Protein AF-A0A852TGK9-F1 (afdb_monomer_lite)

InterPro domains:
  IPR003352 Phosphotransferase system, EIIC [PF02378] (2-129)
  IPR013013 Phosphotransferase system, EIIC component, type 1 [PS51103] (1-144)
  IPR050558 Phosphotransferase System Sugar-Specific Components [PTHR30175] (1-132)

Foldseek 3Di:
DVVLQADPVLLVVLLCLLQPVVLVVLVVDQAPDWDPPPDLLTFGFSDADPNATFGSPPSNPDPQLSVVLVNVLSVQLVVCVVVDDPVCNVPVSSVVSNVPSNVCSRRPSVSVSVSVVSVVVVVVVVVVVVVVVVVVVVVVVVVD

Secondary structure (DSSP, 8-state):
-GGGTS-HHHHHHHHHHHT-HHHHHHTTS--SEEESTTSTT-EEEEEEETTEEEE--SGGG-HHHHHHHHHHHHHHHHHHHHHS-HHHHHHHHHHHHHHHHHHHIIIIIHHHHHHHHHHHHHHHHHHHHHHHHHHHHHHHHT--

Structure (mmCIF, N/CA/C/O backbone):
data_AF-A0A852TGK9-F1
#
_entry.id   AF-A0A852TGK9-F1
#
loop_
_atom_site.group_PDB
_atom_site.id
_atom_site.type_symbol
_atom_site.label_atom_id
_atom_site.label_alt_id
_atom_site.label_comp_id
_atom_site.label_asym_id
_atom_site.label_entity_id
_atom_site.label_seq_id
_atom_site.pdbx_PDB_ins_code
_atom_site.Cartn_x
_atom_site.Cartn_y
_atom_site.Cartn_z
_atom_site.occupancy
_atom_site.B_iso_or_equiv
_atom_site.auth_seq_id
_atom_site.auth_comp_id
_atom_site.auth_asym_id
_atom_site.auth_atom_id
_atom_site.pdbx_PDB_model_num
ATOM 1 N N . MET A 1 1 ? -0.469 8.416 9.114 1.00 89.44 1 MET A N 1
ATOM 2 C CA . MET A 1 1 ? -1.646 8.210 9.992 1.00 89.44 1 MET A CA 1
ATOM 3 C C . MET A 1 1 ? -2.046 9.440 10.787 1.00 89.44 1 MET A C 1
ATOM 5 O O . MET A 1 1 ? -3.046 10.029 10.409 1.00 89.44 1 MET A O 1
ATOM 9 N N . LYS A 1 2 ? -1.284 9.894 11.802 1.00 86.75 2 LYS A N 1
ATOM 10 C CA . LYS A 1 2 ? -1.687 11.062 12.625 1.00 86.75 2 LYS A CA 1
ATOM 11 C C . LYS A 1 2 ? -2.017 12.307 11.789 1.00 86.75 2 LYS A C 1
ATOM 13 O O . LYS A 1 2 ? -3.073 12.894 11.969 1.00 86.75 2 LYS A O 1
ATOM 18 N N . LYS A 1 3 ? -1.177 12.631 10.796 1.00 89.69 3 LYS A N 1
ATOM 19 C CA . LYS A 1 3 ? -1.416 13.737 9.845 1.00 89.69 3 LYS A CA 1
ATOM 20 C C . LYS A 1 3 ? -2.673 13.573 8.974 1.00 89.69 3 LYS A C 1
ATOM 22 O O . LYS A 1 3 ? -3.207 14.564 8.503 1.00 89.69 3 LYS A O 1
ATOM 27 N N . PHE A 1 4 ? -3.149 12.347 8.767 1.00 91.62 4 PHE A N 1
ATOM 28 C CA . PHE A 1 4 ? -4.363 12.049 7.993 1.00 91.62 4 PHE A CA 1
ATOM 29 C C . PHE A 1 4 ? -5.607 11.878 8.890 1.00 91.62 4 PHE A C 1
ATOM 31 O O . PHE A 1 4 ? -6.730 11.737 8.404 1.00 91.62 4 PHE A O 1
ATOM 38 N N . GLY A 1 5 ? -5.428 11.918 10.215 1.00 89.75 5 GLY A N 1
ATOM 39 C CA . GLY A 1 5 ? -6.489 11.713 11.200 1.00 89.75 5 GLY A CA 1
ATOM 40 C C . GLY A 1 5 ? -6.941 10.257 11.344 1.00 89.75 5 GLY A C 1
ATOM 41 O O . GLY A 1 5 ? -8.094 10.038 11.692 1.00 89.75 5 GLY A O 1
ATOM 42 N N . GLY A 1 6 ? -6.068 9.293 11.037 1.00 91.50 6 GLY A N 1
ATOM 43 C CA . GLY A 1 6 ? -6.288 7.869 11.315 1.00 91.50 6 GLY A CA 1
ATOM 44 C C . GLY A 1 6 ? -5.380 7.354 12.436 1.00 91.50 6 GLY A C 1
ATOM 45 O O . GLY A 1 6 ? -4.395 8.014 12.804 1.00 91.50 6 GLY A O 1
ATOM 46 N N . THR A 1 7 ? -5.672 6.170 12.969 1.00 93.50 7 THR A N 1
ATOM 47 C CA . THR A 1 7 ? -4.912 5.588 14.080 1.00 93.50 7 THR A CA 1
ATOM 48 C C . THR A 1 7 ? -3.512 5.138 13.642 1.00 93.50 7 THR A C 1
ATOM 50 O O . THR A 1 7 ? -3.330 4.571 12.561 1.00 93.50 7 THR A O 1
ATOM 53 N N . PRO A 1 8 ? -2.467 5.375 14.464 1.00 93.19 8 PRO A N 1
ATOM 54 C CA . PRO A 1 8 ? -1.111 4.916 14.156 1.00 93.19 8 PRO A CA 1
ATOM 55 C C . PRO A 1 8 ? -1.013 3.403 13.959 1.00 93.19 8 PRO A C 1
ATOM 57 O O . PRO A 1 8 ? -0.264 2.965 13.092 1.00 93.19 8 PRO A O 1
ATOM 60 N N . PHE A 1 9 ? -1.792 2.634 14.726 1.00 93.25 9 PHE A N 1
ATOM 61 C CA . PHE A 1 9 ? -1.825 1.175 14.664 1.00 93.25 9 PH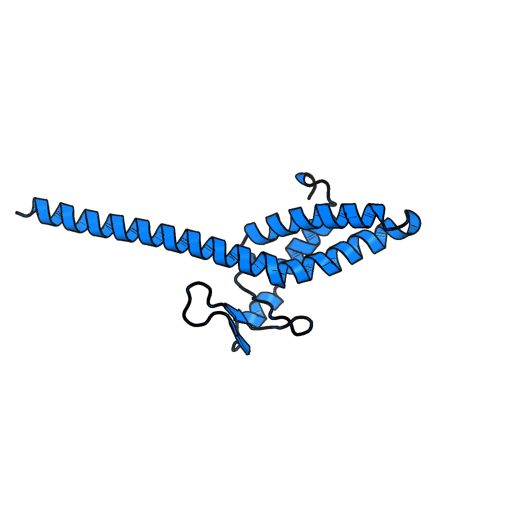E A CA 1
ATOM 62 C C . PHE A 1 9 ? -2.108 0.666 13.248 1.00 93.25 9 PHE A C 1
ATOM 64 O O . PHE A 1 9 ? -1.288 -0.062 12.701 1.00 93.25 9 PHE A O 1
ATOM 71 N N . ILE A 1 10 ? -3.181 1.144 12.609 1.00 95.31 10 ILE A N 1
ATOM 72 C CA . ILE A 1 10 ? -3.551 0.727 11.249 1.00 95.31 10 ILE A CA 1
ATOM 73 C C . ILE A 1 10 ? -2.422 1.011 10.252 1.00 95.31 10 ILE A C 1
ATOM 75 O O . ILE A 1 10 ? -2.100 0.166 9.424 1.00 95.31 10 ILE A O 1
ATOM 79 N N . GLY A 1 11 ? -1.765 2.170 10.353 1.00 94.06 11 GLY A N 1
ATOM 80 C CA . GLY A 1 11 ? -0.636 2.489 9.474 1.00 94.06 11 GLY A CA 1
ATOM 81 C C . GLY A 1 11 ? 0.578 1.591 9.680 1.00 94.06 11 GLY A C 1
ATOM 82 O O . GLY A 1 11 ? 1.218 1.218 8.702 1.00 94.06 11 GLY A O 1
ATOM 83 N N . MET A 1 12 ? 0.887 1.230 10.929 1.00 94.06 12 MET A N 1
ATOM 84 C CA . MET A 1 12 ? 1.963 0.280 11.223 1.00 94.06 12 MET A CA 1
ATOM 85 C C . MET A 1 12 ? 1.635 -1.104 10.668 1.00 94.06 12 MET A C 1
ATOM 87 O O . MET A 1 12 ? 2.502 -1.734 10.072 1.00 94.06 12 MET A O 1
ATOM 91 N N . THR A 1 13 ? 0.387 -1.556 10.796 1.00 94.94 13 THR A N 1
ATOM 92 C CA . THR A 1 13 ? -0.041 -2.849 10.252 1.00 94.94 13 THR A CA 1
ATOM 93 C C . THR A 1 13 ? 0.001 -2.873 8.726 1.00 94.94 13 THR A C 1
ATOM 95 O O . THR A 1 13 ? 0.468 -3.852 8.155 1.00 94.94 13 THR A O 1
ATOM 98 N N . ILE A 1 14 ? -0.411 -1.793 8.051 1.00 93.81 14 ILE A N 1
ATOM 99 C CA . ILE A 1 14 ? -0.286 -1.670 6.588 1.00 93.81 14 ILE A CA 1
ATOM 100 C C . ILE A 1 14 ? 1.184 -1.727 6.166 1.00 93.81 14 ILE A C 1
ATOM 102 O O . ILE A 1 14 ? 1.526 -2.457 5.240 1.00 93.81 14 ILE A O 1
ATOM 106 N N . ALA A 1 15 ? 2.060 -0.987 6.853 1.00 91.44 15 ALA A N 1
ATOM 107 C CA . ALA A 1 15 ? 3.491 -1.022 6.571 1.00 91.44 15 ALA A CA 1
ATOM 108 C C . ALA A 1 15 ? 4.059 -2.436 6.767 1.00 91.44 15 ALA A C 1
ATOM 110 O O . ALA A 1 15 ? 4.728 -2.943 5.875 1.00 91.44 15 ALA A O 1
ATOM 111 N N . ALA A 1 16 ? 3.729 -3.099 7.880 1.00 92.25 16 ALA A N 1
ATOM 112 C CA . ALA A 1 16 ? 4.149 -4.469 8.162 1.00 92.25 16 ALA A CA 1
ATOM 113 C C . ALA A 1 16 ? 3.665 -5.462 7.095 1.00 92.25 16 ALA A C 1
ATOM 115 O O . ALA A 1 16 ? 4.430 -6.330 6.685 1.00 92.25 16 ALA A O 1
ATOM 116 N N . ALA A 1 17 ? 2.427 -5.312 6.616 1.00 91.81 17 ALA A N 1
ATOM 117 C CA . ALA A 1 17 ? 1.886 -6.141 5.546 1.00 91.81 17 ALA A CA 1
ATOM 118 C C . ALA A 1 17 ? 2.673 -5.959 4.240 1.00 91.81 17 ALA A C 1
ATOM 120 O O . ALA A 1 17 ? 3.040 -6.945 3.614 1.00 91.81 17 ALA A O 1
ATOM 121 N N . LEU A 1 18 ? 2.978 -4.715 3.856 1.00 89.06 18 LEU A N 1
ATOM 122 C CA . LEU A 1 18 ? 3.703 -4.398 2.619 1.00 89.06 18 LEU A CA 1
ATOM 123 C C . LEU A 1 18 ? 5.165 -4.861 2.618 1.00 89.06 18 LEU A C 1
ATOM 125 O O . LEU A 1 18 ? 5.704 -5.143 1.552 1.00 89.06 18 LEU A O 1
ATOM 129 N N . VAL A 1 19 ? 5.801 -4.934 3.789 1.00 88.31 19 VAL A N 1
ATOM 130 C CA . VAL A 1 19 ? 7.204 -5.366 3.934 1.00 88.31 19 VAL A CA 1
ATOM 131 C C . VAL A 1 19 ? 7.335 -6.815 4.408 1.00 88.31 19 VAL A C 1
ATOM 133 O O . VAL A 1 19 ? 8.423 -7.242 4.800 1.00 88.31 19 VAL A O 1
ATOM 136 N N . TYR A 1 20 ? 6.237 -7.575 4.416 1.00 89.12 20 TYR A N 1
ATOM 137 C CA . TYR A 1 20 ? 6.235 -8.921 4.968 1.00 89.12 20 TYR A CA 1
ATOM 138 C C . TYR A 1 20 ? 7.172 -9.841 4.154 1.00 89.12 20 TYR A C 1
ATOM 140 O O . TYR A 1 20 ? 7.016 -9.926 2.934 1.00 89.12 20 TYR A O 1
ATOM 148 N N . PRO A 1 21 ? 8.135 -10.550 4.783 1.00 85.50 21 PRO A N 1
ATOM 149 C CA . PRO A 1 21 ? 9.213 -11.238 4.060 1.00 85.50 21 PRO A CA 1
ATOM 150 C C . PRO A 1 21 ? 8.750 -12.252 3.010 1.00 85.50 21 PRO A C 1
ATOM 152 O O . PRO A 1 21 ? 9.395 -12.406 1.975 1.00 85.50 21 PRO A O 1
ATOM 155 N N . THR A 1 22 ? 7.616 -12.917 3.242 1.00 86.12 22 THR A N 1
ATOM 156 C CA . THR A 1 22 ? 7.076 -13.920 2.308 1.00 86.12 22 THR A CA 1
ATOM 157 C C . THR A 1 22 ? 6.630 -13.317 0.974 1.00 86.12 22 THR A C 1
ATOM 159 O O . THR A 1 22 ? 6.609 -14.012 -0.037 1.00 86.12 22 THR A O 1
ATOM 162 N N . LEU A 1 23 ? 6.351 -12.010 0.914 1.00 83.81 23 LEU A N 1
ATOM 163 C CA . LEU A 1 23 ? 6.083 -11.339 -0.359 1.00 83.81 23 LEU A CA 1
ATOM 164 C C . LEU A 1 23 ? 7.293 -11.413 -1.293 1.00 83.81 23 LEU A C 1
ATOM 166 O O . LEU A 1 23 ? 7.132 -11.656 -2.485 1.00 83.81 23 LEU A O 1
ATOM 170 N N . GLY A 1 24 ? 8.502 -11.282 -0.738 1.00 80.25 24 GLY A N 1
ATOM 171 C CA . GLY A 1 24 ? 9.745 -11.399 -1.497 1.00 80.25 24 GLY A CA 1
ATOM 172 C C . GLY A 1 24 ? 10.060 -12.827 -1.943 1.00 80.25 24 GLY A C 1
ATOM 173 O O . GLY A 1 24 ? 10.782 -13.006 -2.917 1.00 80.25 24 GLY A O 1
ATOM 174 N N . THR A 1 25 ? 9.517 -13.850 -1.272 1.00 84.00 25 THR A N 1
ATOM 175 C CA . THR A 1 25 ? 9.707 -15.247 -1.694 1.00 84.00 25 THR A CA 1
ATOM 176 C C . THR A 1 25 ? 8.815 -15.611 -2.877 1.00 84.00 25 THR A C 1
ATOM 178 O O . THR A 1 25 ? 9.235 -16.380 -3.734 1.00 84.00 25 THR A O 1
ATOM 181 N N . PHE A 1 26 ? 7.611 -15.033 -2.979 1.00 82.88 26 PHE A N 1
ATOM 182 C CA . PHE A 1 26 ? 6.717 -15.295 -4.115 1.00 82.88 26 PHE A CA 1
ATOM 183 C C . PHE A 1 26 ? 7.296 -14.811 -5.445 1.00 82.88 26 PHE A C 1
ATOM 185 O O . PHE A 1 26 ? 7.087 -15.453 -6.466 1.00 82.88 26 PHE A O 1
ATOM 192 N N . THR A 1 27 ? 8.066 -13.722 -5.431 1.00 81.31 27 THR A N 1
ATOM 193 C CA . THR A 1 27 ? 8.693 -13.167 -6.638 1.00 81.31 27 THR A CA 1
ATOM 194 C C . THR A 1 27 ? 9.942 -13.926 -7.101 1.00 81.31 27 THR A C 1
ATOM 196 O O . THR A 1 27 ? 10.554 -13.520 -8.081 1.00 81.31 27 THR A O 1
ATOM 199 N N . GLN A 1 28 ? 10.364 -14.978 -6.387 1.00 83.00 28 GLN A N 1
ATOM 200 C CA . GLN A 1 28 ? 11.517 -15.815 -6.761 1.00 83.00 28 GLN A CA 1
ATOM 201 C C . GLN A 1 28 ? 11.133 -17.040 -7.604 1.00 83.00 28 GLN A C 1
ATOM 203 O O . GLN A 1 28 ? 12.019 -17.688 -8.155 1.00 83.00 28 GLN A O 1
ATOM 208 N N . GLY A 1 29 ? 9.844 -17.387 -7.669 1.00 81.38 29 GLY A N 1
ATOM 209 C CA . GLY A 1 29 ? 9.345 -18.478 -8.508 1.00 81.38 29 GLY A CA 1
ATOM 210 C C .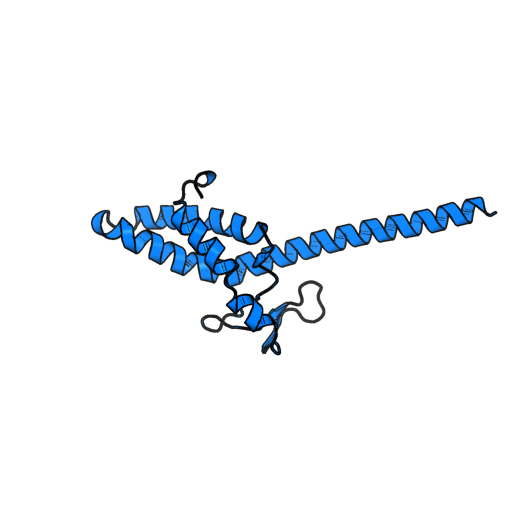 GLY A 1 29 ? 9.045 -18.034 -9.939 1.00 81.38 29 GLY A C 1
ATOM 211 O O . GLY A 1 29 ? 9.227 -16.872 -10.292 1.00 81.38 29 GLY A O 1
ATOM 212 N N . GLU A 1 30 ? 8.529 -18.955 -10.752 1.00 85.50 30 GLU A N 1
ATOM 213 C CA . GLU A 1 30 ? 7.991 -18.615 -12.072 1.00 85.50 30 GLU A CA 1
ATOM 214 C C . GLU A 1 30 ? 6.665 -17.844 -11.932 1.00 85.50 30 GLU A C 1
ATOM 216 O O . GLU A 1 30 ? 5.815 -18.225 -11.115 1.00 85.50 30 GLU A O 1
ATOM 221 N N . PRO A 1 31 ? 6.453 -16.767 -12.708 1.00 89.25 31 PRO A N 1
ATOM 222 C CA . PRO A 1 31 ? 5.185 -16.053 -12.709 1.00 89.25 31 PRO A CA 1
ATOM 223 C C . PRO A 1 31 ? 4.065 -16.934 -13.276 1.00 89.25 31 PRO A C 1
ATOM 225 O O . PRO A 1 31 ? 4.261 -17.699 -14.216 1.00 89.25 31 PRO A O 1
ATOM 228 N N . LEU A 1 32 ? 2.855 -16.785 -12.735 1.00 90.06 32 LEU A N 1
ATOM 229 C CA . LEU A 1 32 ? 1.655 -17.473 -13.220 1.00 90.06 32 LEU A CA 1
ATOM 230 C C . LEU A 1 32 ? 1.302 -17.028 -14.644 1.00 90.06 32 LEU A C 1
ATOM 232 O O . LEU A 1 32 ? 0.888 -17.830 -15.476 1.00 90.06 32 LEU A O 1
ATOM 236 N N . TYR A 1 33 ? 1.419 -15.725 -14.888 1.00 89.50 33 TYR A N 1
ATOM 237 C CA . TYR A 1 33 ? 1.266 -15.054 -16.175 1.00 89.50 33 TYR A CA 1
ATOM 238 C C . TYR A 1 33 ? 1.741 -13.602 -16.030 1.00 89.50 33 TYR A C 1
ATOM 240 O O . TYR A 1 33 ? 1.928 -13.107 -14.916 1.00 89.50 33 TYR A O 1
ATOM 248 N N . SER A 1 34 ? 1.899 -12.897 -17.147 1.00 90.44 34 SER A N 1
ATOM 249 C CA . SER A 1 34 ? 2.205 -11.464 -17.158 1.00 90.44 34 SER A CA 1
ATOM 250 C C . SER A 1 34 ? 0.995 -10.660 -17.615 1.00 90.44 34 SER A C 1
ATOM 252 O O . SER A 1 34 ? 0.292 -11.033 -18.554 1.00 90.44 34 SER A O 1
ATOM 254 N N . LEU A 1 35 ? 0.748 -9.538 -16.946 1.00 89.06 35 LEU A N 1
ATOM 255 C CA . LEU A 1 35 ? -0.196 -8.524 -17.403 1.00 89.06 35 LEU A CA 1
ATOM 256 C C . LEU A 1 35 ? 0.534 -7.501 -18.270 1.00 89.06 35 LEU A C 1
ATOM 258 O O . LEU A 1 35 ? 1.680 -7.160 -17.986 1.00 89.06 35 LEU A O 1
ATOM 262 N N . PHE A 1 36 ? -0.154 -6.974 -19.286 1.00 88.38 36 PHE A N 1
ATOM 263 C CA . PHE A 1 36 ? 0.347 -5.906 -20.163 1.00 88.38 36 PHE A CA 1
ATOM 264 C C . PHE A 1 36 ? 1.667 -6.235 -20.888 1.00 88.38 36 PHE A C 1
ATOM 266 O O . PHE A 1 36 ? 2.498 -5.347 -21.092 1.00 88.38 36 PHE A O 1
ATOM 273 N N . THR A 1 37 ? 1.856 -7.501 -21.275 1.00 88.25 37 THR A N 1
ATOM 274 C CA . THR A 1 37 ? 3.043 -7.972 -22.005 1.00 88.25 37 THR A CA 1
ATOM 275 C C . THR A 1 37 ? 3.342 -7.114 -23.232 1.00 88.25 37 THR A C 1
ATOM 277 O O . THR A 1 37 ? 2.441 -6.788 -24.005 1.00 88.25 37 THR A O 1
ATOM 280 N N . GLY A 1 38 ? 4.615 -6.747 -23.406 1.00 83.44 38 GLY A N 1
ATOM 281 C CA . GLY A 1 38 ? 5.067 -5.897 -24.512 1.00 83.44 38 GLY A CA 1
ATOM 282 C C . GLY A 1 38 ? 4.881 -4.393 -24.283 1.00 83.44 38 GLY A C 1
ATOM 283 O O . GLY A 1 38 ? 5.100 -3.603 -25.199 1.00 83.44 38 GLY A O 1
ATOM 284 N N . THR A 1 39 ? 4.500 -3.977 -23.072 1.00 86.94 39 THR A N 1
ATOM 285 C CA . THR A 1 39 ? 4.436 -2.562 -22.677 1.00 86.94 39 THR A CA 1
ATOM 286 C C . THR A 1 39 ? 5.416 -2.263 -21.545 1.00 86.94 39 THR A C 1
ATOM 288 O O . THR A 1 39 ? 5.863 -3.157 -20.832 1.00 86.94 39 THR A O 1
ATOM 291 N N . ILE A 1 40 ? 5.694 -0.981 -21.302 1.00 81.00 40 ILE A N 1
ATOM 292 C CA . ILE A 1 40 ? 6.493 -0.540 -20.143 1.00 81.00 40 ILE A CA 1
ATOM 293 C C . ILE A 1 40 ? 5.829 -0.838 -18.785 1.00 81.00 40 ILE A C 1
ATOM 295 O O . ILE A 1 40 ? 6.450 -0.654 -17.742 1.00 81.00 40 ILE A O 1
ATOM 299 N N . PHE A 1 41 ? 4.561 -1.258 -18.795 1.00 84.94 41 PHE A N 1
ATOM 300 C CA . PHE A 1 41 ? 3.789 -1.631 -17.612 1.00 84.94 41 PHE A CA 1
ATOM 301 C C . PHE A 1 41 ? 3.682 -3.148 -17.447 1.00 84.94 41 PHE A C 1
ATOM 303 O O . PHE A 1 41 ? 2.889 -3.615 -16.624 1.00 84.94 41 PHE A O 1
ATOM 310 N N . GLU A 1 42 ? 4.458 -3.915 -18.219 1.00 88.31 42 GLU A N 1
ATOM 311 C CA . GLU A 1 42 ? 4.502 -5.364 -18.096 1.00 88.31 42 GLU A CA 1
ATOM 312 C C . GLU A 1 42 ? 4.765 -5.765 -16.642 1.00 88.31 42 GLU A C 1
ATOM 314 O O . GLU A 1 42 ? 5.734 -5.339 -16.012 1.00 88.31 42 GLU A O 1
ATOM 319 N N . SER A 1 43 ? 3.833 -6.536 -16.089 1.00 88.38 43 SER A N 1
ATOM 320 C CA . SER A 1 43 ? 3.797 -6.848 -14.665 1.00 88.38 43 SER A CA 1
ATOM 321 C C . SER A 1 43 ? 3.616 -8.355 -14.477 1.00 88.38 43 SER A C 1
ATOM 323 O O . SER A 1 43 ? 2.516 -8.858 -14.731 1.00 88.38 43 SER A O 1
ATOM 325 N N . PRO A 1 44 ? 4.656 -9.088 -14.037 1.00 89.19 44 PRO A N 1
ATOM 326 C CA . PRO A 1 44 ? 4.528 -10.503 -13.717 1.00 89.19 44 PRO A CA 1
ATOM 327 C C . PRO A 1 44 ? 3.623 -10.695 -12.495 1.00 89.19 44 PRO A C 1
ATOM 329 O O . PRO A 1 44 ? 3.747 -9.995 -11.483 1.00 89.19 44 PRO A O 1
ATOM 332 N N . VAL A 1 45 ? 2.703 -11.650 -12.593 1.00 90.12 45 VAL A N 1
ATOM 333 C CA . VAL A 1 45 ? 1.764 -12.011 -11.529 1.00 90.12 45 VAL A CA 1
ATOM 334 C C . VAL A 1 45 ? 2.225 -13.314 -10.892 1.00 90.12 45 VAL A C 1
ATOM 336 O O . VAL A 1 45 ? 2.251 -14.351 -11.544 1.00 90.12 45 VAL A O 1
ATOM 339 N N . PHE A 1 46 ? 2.554 -13.271 -9.603 1.00 89.31 46 PHE A N 1
ATOM 340 C CA . PHE A 1 46 ? 3.010 -14.446 -8.845 1.00 89.31 46 PHE A CA 1
ATOM 341 C C . PHE A 1 46 ? 1.914 -15.045 -7.967 1.00 89.31 46 PHE A C 1
ATOM 343 O O . PHE A 1 46 ? 1.944 -16.229 -7.649 1.00 89.31 46 PHE A O 1
ATOM 350 N N . ILE A 1 47 ? 0.942 -14.225 -7.563 1.00 89.44 47 ILE A N 1
ATOM 351 C CA . ILE A 1 47 ? -0.153 -14.638 -6.691 1.00 89.44 47 ILE A CA 1
ATOM 352 C C . ILE A 1 47 ? -1.471 -14.008 -7.142 1.00 89.44 47 ILE A C 1
ATOM 354 O O . ILE A 1 47 ? -1.507 -12.957 -7.788 1.00 89.44 47 ILE A O 1
ATOM 358 N N . THR A 1 48 ? -2.572 -14.642 -6.755 1.00 90.19 48 THR A N 1
ATOM 359 C CA . THR A 1 48 ? -3.919 -14.094 -6.918 1.00 90.19 48 THR A CA 1
ATOM 360 C C . THR A 1 48 ? -4.603 -14.005 -5.559 1.00 90.19 48 THR A C 1
ATOM 362 O O . THR A 1 48 ? -4.381 -14.835 -4.677 1.00 90.19 48 THR A O 1
ATOM 365 N N . PHE A 1 49 ? -5.435 -12.986 -5.375 1.00 87.94 49 PHE A N 1
ATOM 366 C CA . PHE A 1 49 ? -6.284 -12.825 -4.202 1.00 87.94 49 PHE A CA 1
ATOM 367 C C . PHE A 1 49 ? -7.741 -12.841 -4.649 1.00 87.94 49 PHE A C 1
ATOM 369 O O . PHE A 1 49 ? -8.156 -11.987 -5.426 1.00 87.94 49 PHE A O 1
ATOM 376 N N . ALA A 1 50 ? -8.516 -13.826 -4.187 1.00 87.12 50 ALA A N 1
ATOM 377 C CA . ALA A 1 50 ? -9.909 -14.021 -4.607 1.00 87.12 50 ALA A CA 1
ATOM 378 C C . ALA A 1 50 ? -10.093 -14.066 -6.146 1.00 87.12 50 ALA A C 1
ATOM 380 O O . ALA A 1 50 ? -11.076 -13.559 -6.678 1.00 87.12 50 ALA A O 1
ATOM 381 N N . GLY A 1 51 ? -9.121 -14.640 -6.868 1.00 85.19 51 GLY A N 1
ATOM 382 C CA . GLY A 1 51 ? -9.105 -14.695 -8.337 1.00 85.19 51 GLY A CA 1
ATOM 383 C C . GLY A 1 51 ? -8.632 -13.410 -9.031 1.00 85.19 51 GLY A C 1
ATOM 384 O O . GLY A 1 51 ? -8.497 -13.396 -10.250 1.00 85.19 51 GLY A O 1
ATOM 385 N N . ILE A 1 52 ? -8.340 -12.345 -8.280 1.00 89.00 52 ILE A N 1
ATOM 386 C CA . ILE A 1 52 ? -7.810 -11.085 -8.809 1.00 89.00 52 ILE A CA 1
ATOM 387 C C . ILE A 1 52 ? -6.275 -11.141 -8.786 1.00 89.00 52 ILE A C 1
ATOM 389 O O . ILE A 1 52 ? -5.704 -11.492 -7.748 1.00 89.00 52 ILE A O 1
ATOM 393 N N . PRO A 1 53 ? -5.579 -10.797 -9.886 1.00 88.69 53 PRO A N 1
ATOM 394 C CA . PRO A 1 53 ? -4.123 -10.728 -9.897 1.00 88.69 53 PRO A CA 1
ATOM 395 C C . PRO A 1 53 ? -3.606 -9.726 -8.873 1.00 88.69 53 PRO A C 1
ATOM 397 O O . PRO A 1 53 ? -4.059 -8.582 -8.817 1.00 88.69 53 PRO A O 1
ATOM 400 N N . VAL A 1 54 ? -2.604 -10.149 -8.111 1.00 89.50 54 VAL A N 1
ATOM 401 C CA . VAL A 1 54 ? -1.843 -9.267 -7.236 1.00 89.50 54 VAL A CA 1
ATOM 402 C C . VAL A 1 54 ? -0.420 -9.192 -7.770 1.00 89.50 54 VAL A C 1
ATOM 404 O O . VAL A 1 54 ? 0.322 -10.174 -7.804 1.00 89.50 54 VAL A O 1
ATOM 407 N N . ILE A 1 55 ? -0.053 -7.996 -8.213 1.00 87.19 55 ILE A N 1
ATOM 408 C CA . ILE A 1 55 ? 1.305 -7.675 -8.643 1.00 87.19 55 ILE A CA 1
ATOM 409 C C . ILE A 1 55 ? 2.130 -7.478 -7.363 1.00 87.19 55 ILE A C 1
ATOM 411 O O . ILE A 1 55 ? 1.627 -6.892 -6.414 1.00 87.19 55 ILE A O 1
ATOM 415 N N . LEU A 1 56 ? 3.356 -8.007 -7.293 1.00 81.19 56 LEU A N 1
ATOM 416 C CA . LEU A 1 56 ? 4.201 -8.000 -6.081 1.00 81.19 56 LEU A CA 1
ATOM 417 C C . LEU A 1 56 ? 5.514 -7.218 -6.253 1.00 81.19 56 LEU A C 1
ATOM 419 O O . LEU A 1 56 ? 6.572 -7.621 -5.779 1.00 81.19 56 LEU A O 1
ATOM 423 N N . LEU A 1 57 ? 5.472 -6.090 -6.958 1.00 70.62 57 LEU A N 1
ATOM 424 C CA . LEU A 1 57 ? 6.685 -5.362 -7.343 1.00 70.62 57 LEU A CA 1
ATOM 425 C C . LEU A 1 57 ? 7.255 -4.534 -6.182 1.00 70.62 57 LEU A C 1
ATOM 427 O O . LEU A 1 57 ? 6.621 -3.583 -5.746 1.00 70.62 57 LEU A O 1
ATOM 431 N N . THR A 1 58 ? 8.464 -4.876 -5.726 1.00 69.00 58 THR A N 1
ATOM 432 C CA . THR A 1 58 ? 9.354 -4.139 -4.796 1.00 69.00 58 THR A CA 1
ATOM 433 C C . THR A 1 58 ? 8.672 -3.204 -3.780 1.00 69.00 58 THR A C 1
ATOM 435 O O . THR A 1 58 ? 9.093 -2.064 -3.571 1.00 69.00 58 THR A O 1
ATOM 438 N N . TYR A 1 59 ? 7.622 -3.675 -3.103 1.00 71.19 59 TYR A N 1
ATOM 439 C CA . TYR A 1 59 ? 6.873 -2.851 -2.147 1.00 71.19 59 TYR A CA 1
ATOM 440 C C . TYR A 1 59 ? 7.687 -2.491 -0.905 1.00 71.19 59 TYR A C 1
ATOM 442 O O . TYR A 1 59 ? 7.498 -1.415 -0.340 1.00 71.19 59 TYR A O 1
ATOM 450 N N . SER A 1 60 ? 8.647 -3.339 -0.534 1.00 62.81 60 SER A N 1
ATOM 451 C CA . SER A 1 60 ? 9.441 -3.188 0.686 1.00 62.81 60 SER A CA 1
ATOM 452 C C . SER A 1 60 ? 10.335 -1.948 0.714 1.00 62.81 60 SER A C 1
ATOM 454 O O . SER A 1 60 ? 10.631 -1.436 1.790 1.00 62.81 60 SER A O 1
ATOM 456 N N . THR A 1 61 ? 10.771 -1.452 -0.447 1.00 69.38 61 THR A N 1
ATOM 457 C CA . THR A 1 61 ? 11.643 -0.267 -0.546 1.00 69.38 61 THR A CA 1
ATOM 458 C C . THR A 1 61 ? 10.890 0.986 -0.985 1.00 69.38 61 THR A C 1
ATOM 460 O O . THR A 1 61 ? 11.479 2.066 -1.065 1.00 69.38 61 THR A O 1
ATOM 463 N N . SER A 1 62 ? 9.587 0.872 -1.255 1.00 73.31 62 SER A N 1
ATOM 464 C CA . SER A 1 62 ? 8.801 1.959 -1.821 1.00 73.31 62 SER A CA 1
ATOM 465 C C . SER A 1 62 ? 7.973 2.672 -0.753 1.00 73.31 62 SER A C 1
ATOM 467 O O . SER A 1 62 ? 7.042 2.126 -0.163 1.00 73.31 62 SER A O 1
ATOM 469 N N . VAL A 1 63 ? 8.291 3.949 -0.529 1.00 81.94 63 VAL A N 1
ATOM 470 C CA . VAL A 1 63 ? 7.556 4.818 0.408 1.00 81.94 63 VAL A CA 1
ATOM 471 C C . VAL A 1 63 ? 6.182 5.216 -0.153 1.00 81.94 63 VAL A C 1
ATOM 473 O O . VAL A 1 63 ? 5.244 5.456 0.610 1.00 81.94 63 VAL A O 1
ATOM 476 N N . ILE A 1 64 ? 6.045 5.268 -1.484 1.00 87.31 64 ILE A N 1
ATOM 477 C CA . ILE A 1 64 ? 4.847 5.766 -2.179 1.00 87.31 64 ILE A CA 1
ATOM 478 C C . ILE A 1 64 ? 3.603 4.904 -1.876 1.00 87.31 64 ILE A C 1
ATOM 480 O O . ILE A 1 64 ? 2.616 5.478 -1.402 1.00 87.31 64 ILE A O 1
ATOM 484 N N . PRO A 1 65 ? 3.626 3.560 -2.035 1.00 88.75 65 PRO A N 1
ATOM 485 C CA . PRO A 1 65 ? 2.490 2.710 -1.692 1.00 88.75 65 PRO A CA 1
ATOM 486 C C . PRO A 1 65 ? 2.054 2.884 -0.242 1.00 88.75 65 PRO A C 1
ATOM 488 O O . PRO A 1 65 ? 0.866 3.056 0.020 1.00 88.75 65 PRO A O 1
ATOM 491 N N . ILE A 1 66 ? 2.999 2.899 0.706 1.00 90.12 66 ILE A N 1
ATOM 492 C CA . ILE A 1 66 ? 2.699 3.029 2.140 1.00 90.12 66 ILE A CA 1
ATOM 493 C C . ILE A 1 66 ? 1.999 4.362 2.416 1.00 90.12 66 ILE A C 1
ATOM 495 O O . ILE A 1 66 ? 0.995 4.407 3.129 1.00 90.12 66 ILE A O 1
ATOM 499 N N . PHE A 1 67 ? 2.506 5.453 1.840 1.00 91.06 67 PHE A N 1
ATOM 500 C CA . PHE A 1 67 ? 1.950 6.788 2.034 1.00 91.06 67 PHE A CA 1
ATOM 501 C C . PHE A 1 67 ? 0.520 6.901 1.495 1.00 91.06 67 PHE A C 1
ATOM 503 O O . PHE A 1 67 ? -0.376 7.350 2.216 1.00 91.06 67 PHE A O 1
ATOM 510 N N . ILE A 1 68 ? 0.298 6.459 0.253 1.00 92.38 68 ILE A N 1
ATOM 511 C CA . ILE A 1 68 ? -1.019 6.499 -0.393 1.00 92.38 68 ILE A CA 1
ATOM 512 C C . ILE A 1 68 ? -2.004 5.602 0.366 1.00 92.38 68 ILE A C 1
ATOM 514 O O . ILE A 1 68 ? -3.115 6.025 0.689 1.00 92.38 68 ILE A O 1
ATOM 518 N N . SER A 1 69 ? -1.578 4.399 0.745 1.00 93.88 69 SER A N 1
ATOM 519 C CA . SER A 1 69 ? -2.407 3.457 1.504 1.00 93.88 69 SER A CA 1
ATOM 520 C C . SER A 1 69 ? -2.793 4.013 2.867 1.00 93.88 69 SER A C 1
ATOM 522 O O . SER A 1 69 ? -3.956 3.945 3.247 1.00 93.88 69 SER A O 1
ATOM 524 N N . ALA A 1 70 ? -1.861 4.646 3.584 1.00 94.50 70 ALA A N 1
ATOM 525 C CA . ALA A 1 70 ? -2.137 5.298 4.862 1.00 94.50 70 ALA A CA 1
ATOM 526 C C . ALA A 1 70 ? -3.143 6.458 4.738 1.00 94.50 70 ALA A C 1
ATOM 528 O O . ALA A 1 70 ? -3.945 6.683 5.649 1.00 94.50 70 ALA A O 1
ATOM 529 N N . PHE A 1 71 ? -3.111 7.200 3.628 1.00 95.38 71 PHE A N 1
ATOM 530 C CA . PHE A 1 71 ? -4.088 8.249 3.343 1.00 95.38 71 PHE A CA 1
ATOM 531 C C . PHE A 1 71 ? -5.494 7.665 3.140 1.00 95.38 71 PHE A C 1
ATOM 533 O O . PHE A 1 71 ? -6.439 8.092 3.809 1.00 95.38 71 PHE A O 1
ATOM 540 N N . PHE A 1 72 ? -5.633 6.651 2.280 1.00 96.12 72 PHE A N 1
ATOM 541 C CA . PHE A 1 72 ? -6.919 5.984 2.055 1.00 96.12 72 PHE A CA 1
ATOM 542 C C . PHE A 1 72 ? -7.425 5.269 3.312 1.00 96.12 72 PHE A C 1
ATOM 544 O O . PHE A 1 72 ? -8.609 5.372 3.637 1.00 96.12 72 PHE A O 1
ATOM 551 N N . ALA A 1 73 ? -6.531 4.637 4.074 1.00 96.75 73 ALA A N 1
ATOM 552 C CA . ALA A 1 73 ? -6.857 3.973 5.330 1.00 96.75 73 ALA A CA 1
ATOM 553 C C . ALA A 1 73 ? -7.505 4.917 6.332 1.00 96.75 73 ALA A C 1
ATOM 555 O O . ALA A 1 73 ? -8.531 4.578 6.908 1.00 96.75 73 ALA A O 1
ATOM 556 N N . ALA A 1 74 ? -6.963 6.125 6.495 1.00 96.75 74 ALA A N 1
ATOM 557 C CA . ALA A 1 74 ? -7.537 7.109 7.404 1.00 96.75 74 ALA A CA 1
ATOM 558 C C . ALA A 1 74 ? -8.957 7.539 6.990 1.00 96.75 74 ALA A C 1
ATOM 560 O O . ALA A 1 74 ? -9.780 7.861 7.846 1.00 96.75 74 ALA A O 1
ATOM 561 N N . LYS A 1 75 ? -9.269 7.543 5.688 1.00 96.25 75 LYS A N 1
ATOM 562 C CA . LYS A 1 75 ? -10.619 7.853 5.192 1.00 96.25 75 LYS A CA 1
ATOM 563 C C . LYS A 1 75 ? -11.590 6.698 5.449 1.00 96.25 75 LYS A C 1
ATOM 565 O O . LYS A 1 75 ? -12.701 6.935 5.916 1.00 96.25 75 LYS A O 1
ATOM 570 N N . VAL A 1 76 ? -11.156 5.468 5.182 1.00 96.75 76 VAL A N 1
ATOM 571 C CA . VAL A 1 76 ? -11.946 4.249 5.415 1.00 96.75 76 VAL A CA 1
ATOM 572 C C . VAL A 1 76 ? -12.186 4.017 6.909 1.00 96.75 76 VAL A C 1
ATOM 574 O O . VAL A 1 76 ? -13.303 3.710 7.311 1.00 96.75 76 VAL A O 1
ATOM 577 N N . GLU A 1 77 ? -11.185 4.261 7.750 1.00 95.94 77 GLU A N 1
ATOM 578 C CA . GLU A 1 77 ? -11.310 4.173 9.206 1.00 95.94 77 GLU A CA 1
ATOM 579 C C . GLU A 1 77 ? -12.378 5.133 9.742 1.00 95.94 77 GLU A C 1
ATOM 581 O O . GLU A 1 77 ? -13.248 4.727 10.510 1.00 95.94 77 GLU A O 1
ATOM 586 N N . LYS A 1 78 ? -12.369 6.397 9.294 1.00 94.81 78 LYS A N 1
ATOM 587 C CA . LYS A 1 78 ? -13.393 7.386 9.673 1.00 94.81 78 LYS A CA 1
ATOM 588 C C . LYS A 1 78 ? -14.784 6.989 9.194 1.00 94.81 78 LYS A C 1
ATOM 590 O O . LYS A 1 78 ? -15.757 7.209 9.909 1.00 94.81 78 LYS A O 1
ATOM 595 N N . PHE A 1 79 ? -14.884 6.398 8.004 1.00 96.06 79 PHE A N 1
ATOM 596 C CA . PHE A 1 79 ? -16.146 5.856 7.512 1.00 96.06 79 PHE A CA 1
ATOM 597 C C . PHE A 1 79 ? -16.673 4.763 8.452 1.00 96.06 79 PHE A C 1
ATOM 599 O O . PHE A 1 79 ? -17.801 4.857 8.932 1.00 96.06 79 PHE A O 1
ATOM 606 N N . PHE A 1 80 ? -15.837 3.786 8.811 1.00 95.12 80 PHE A N 1
ATOM 607 C CA . PHE A 1 80 ? -16.228 2.731 9.745 1.00 95.12 80 PHE A CA 1
ATOM 608 C C . PHE A 1 80 ? -16.508 3.242 11.160 1.00 95.12 80 PHE A C 1
ATOM 610 O O . PHE A 1 80 ? -17.390 2.707 11.825 1.00 95.12 80 PHE A O 1
ATOM 617 N N . ALA A 1 81 ? -15.843 4.305 11.616 1.00 93.06 81 ALA A N 1
ATOM 618 C CA . ALA A 1 81 ? -16.144 4.930 12.903 1.00 93.06 81 ALA A CA 1
ATOM 619 C C . ALA A 1 81 ? -17.597 5.438 12.996 1.00 93.06 81 ALA A C 1
ATOM 621 O O . ALA A 1 81 ? -18.184 5.396 14.080 1.00 93.06 81 ALA A O 1
ATOM 622 N N . ASN A 1 82 ? -18.174 5.874 11.869 1.00 92.81 82 ASN A N 1
ATOM 623 C CA . ASN A 1 82 ? -19.554 6.360 11.787 1.00 92.81 82 ASN A CA 1
ATOM 624 C C . ASN A 1 82 ? -20.579 5.228 11.644 1.00 92.81 82 ASN A C 1
ATOM 626 O O . ASN A 1 82 ? -21.697 5.357 12.130 1.00 92.81 82 ASN A O 1
ATOM 630 N N . VAL A 1 83 ? -20.207 4.128 10.985 1.00 95.62 83 VAL A N 1
ATOM 631 C CA . VAL A 1 83 ? -21.098 2.975 10.761 1.00 95.62 83 VAL A CA 1
ATOM 632 C C . VAL A 1 83 ? -21.137 2.047 11.979 1.00 95.62 83 VAL A C 1
ATOM 634 O O . VAL A 1 83 ? -22.175 1.471 12.293 1.00 95.62 83 VAL A O 1
ATOM 637 N N . ILE A 1 84 ? -20.010 1.888 12.678 1.00 94.62 84 ILE A N 1
ATOM 638 C CA . ILE A 1 84 ? -19.856 0.898 13.747 1.00 94.62 84 ILE A CA 1
ATOM 639 C C . ILE A 1 84 ? -20.248 1.498 15.113 1.00 94.62 84 ILE A C 1
ATOM 641 O O . ILE A 1 84 ? -19.705 2.543 15.506 1.00 94.62 84 ILE A O 1
ATOM 645 N N . PRO A 1 85 ? -21.121 0.816 15.887 1.00 93.69 85 PRO A N 1
ATOM 646 C CA . PRO A 1 85 ? -21.496 1.222 17.241 1.00 93.69 85 PRO A CA 1
ATOM 647 C C . PRO A 1 85 ? -20.296 1.341 18.189 1.00 93.69 85 PRO A C 1
ATOM 649 O O . PRO A 1 85 ? -19.332 0.580 18.094 1.00 93.69 85 PRO A O 1
ATOM 652 N N . SER A 1 86 ? -20.374 2.258 19.159 1.00 93.94 86 SER A N 1
ATOM 653 C CA . SER A 1 86 ? -19.279 2.569 20.096 1.00 93.94 86 SER A CA 1
ATOM 654 C C . SER A 1 86 ? -18.718 1.340 20.820 1.00 93.94 86 SER A C 1
ATOM 656 O O . SER A 1 86 ? -17.501 1.198 20.911 1.00 93.94 86 SER A O 1
ATOM 658 N N . VAL A 1 87 ? -19.588 0.425 21.257 1.00 94.94 87 VAL A N 1
ATOM 659 C CA . VAL A 1 87 ? -19.228 -0.817 21.966 1.00 94.94 87 VAL A CA 1
ATOM 660 C C . VAL A 1 87 ? -18.345 -1.766 21.153 1.00 94.94 87 VAL A C 1
ATOM 662 O O . VAL A 1 87 ? -17.515 -2.460 21.729 1.00 94.94 87 VAL A O 1
ATOM 665 N N . ALA A 1 88 ? -18.476 -1.781 19.825 1.00 94.81 88 ALA A N 1
ATOM 666 C CA . ALA A 1 88 ? -17.706 -2.674 18.955 1.00 94.81 88 ALA A CA 1
ATOM 667 C C . ALA A 1 88 ? -16.581 -1.955 18.193 1.00 94.81 88 ALA A C 1
ATOM 669 O O . ALA A 1 88 ? -15.758 -2.592 17.530 1.00 94.81 88 ALA A O 1
ATOM 670 N N . ARG A 1 89 ? -16.519 -0.620 18.289 1.00 92.62 89 ARG A N 1
ATOM 671 C CA . ARG A 1 89 ? -15.609 0.221 17.505 1.00 92.62 89 ARG A CA 1
ATOM 672 C C . ARG A 1 89 ? -14.138 -0.102 17.753 1.00 92.62 89 ARG A C 1
ATOM 674 O O . ARG A 1 89 ? -13.364 -0.078 16.808 1.00 92.62 89 ARG A O 1
ATOM 681 N N . ALA A 1 90 ? -13.752 -0.457 18.978 1.00 91.62 90 ALA A N 1
ATOM 682 C CA . ALA A 1 90 ? -12.356 -0.752 19.312 1.00 91.62 90 ALA A CA 1
ATOM 683 C C . ALA A 1 90 ? -11.771 -1.940 18.521 1.00 91.62 90 ALA A C 1
ATOM 685 O 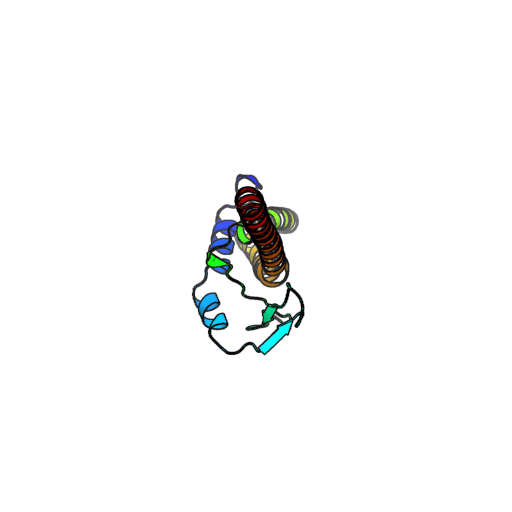O . ALA A 1 90 ? -10.577 -1.949 18.235 1.00 91.62 90 ALA A O 1
ATOM 686 N N . PHE A 1 91 ? -12.605 -2.913 18.141 1.00 93.44 91 PHE A N 1
ATOM 687 C CA . PHE A 1 91 ? -12.170 -4.127 17.448 1.00 93.44 91 PHE A CA 1
ATOM 688 C C . PHE A 1 91 ? -12.612 -4.164 15.981 1.00 93.44 91 PHE A C 1
ATOM 690 O O . PHE A 1 91 ? -11.797 -4.407 15.089 1.00 93.44 91 PHE A O 1
ATOM 697 N N . LEU A 1 92 ? -13.888 -3.882 15.701 1.00 95.62 92 LEU A N 1
ATOM 698 C CA . LEU A 1 92 ? -14.432 -4.011 14.348 1.00 95.62 92 LEU A CA 1
ATOM 699 C C . LEU A 1 92 ? -13.914 -2.918 13.409 1.00 95.62 92 LEU A C 1
ATOM 701 O O . LEU A 1 92 ? -13.627 -3.203 12.251 1.00 95.62 92 LEU A O 1
ATOM 705 N N . MET A 1 93 ? -13.740 -1.685 13.896 1.00 95.25 93 MET A N 1
ATOM 706 C CA . MET A 1 93 ? -13.251 -0.579 13.066 1.00 95.25 93 MET A CA 1
ATOM 707 C C . MET A 1 93 ? -11.855 -0.851 12.486 1.00 95.25 93 MET A C 1
ATOM 709 O O . MET A 1 93 ? -11.729 -0.801 11.259 1.00 95.25 93 MET A O 1
ATOM 713 N N . PRO A 1 94 ? -10.810 -1.164 13.285 1.00 94.50 94 PRO A N 1
ATOM 714 C CA . PRO A 1 94 ? -9.497 -1.463 12.719 1.00 94.50 94 PRO A CA 1
ATOM 715 C C . PRO A 1 94 ? -9.515 -2.737 11.868 1.00 94.50 94 PRO A C 1
ATOM 717 O O . PRO A 1 94 ? -8.898 -2.750 10.806 1.00 94.50 94 PRO A O 1
ATOM 720 N N . THR A 1 95 ? -10.268 -3.766 12.269 1.00 95.62 95 THR A N 1
ATOM 721 C CA . THR A 1 95 ? -10.366 -5.031 11.523 1.00 95.62 95 THR A CA 1
ATOM 722 C C . THR A 1 95 ? -10.925 -4.827 10.119 1.00 95.62 95 THR A C 1
ATOM 724 O O . THR A 1 95 ? -10.276 -5.203 9.147 1.00 95.62 95 THR A O 1
ATOM 727 N N . PHE A 1 96 ? -12.084 -4.178 9.979 1.00 96.69 96 PHE A N 1
ATOM 728 C CA . PHE A 1 96 ? -12.681 -3.932 8.663 1.00 96.69 96 PHE A CA 1
ATOM 729 C C . PHE A 1 96 ? -11.873 -2.944 7.826 1.00 96.69 96 PHE A C 1
ATOM 731 O O . PHE A 1 96 ? -11.764 -3.112 6.611 1.00 96.69 96 PHE A O 1
ATOM 738 N N . THR A 1 97 ? -11.255 -1.946 8.467 1.00 96.81 97 THR A N 1
ATOM 739 C CA . THR A 1 97 ? -10.351 -1.028 7.766 1.00 96.81 97 THR A CA 1
ATOM 740 C C . THR A 1 97 ? -9.193 -1.793 7.138 1.00 96.81 97 THR A C 1
ATOM 742 O O . THR A 1 97 ? -8.925 -1.622 5.953 1.00 96.81 97 THR A O 1
ATOM 745 N N . LEU A 1 98 ? -8.520 -2.656 7.903 1.00 96.50 98 LEU A N 1
ATOM 746 C CA . LEU A 1 98 ? -7.387 -3.437 7.409 1.00 96.50 98 LEU A CA 1
ATOM 747 C C . LEU A 1 98 ? -7.813 -4.481 6.376 1.00 96.50 98 LEU A C 1
ATOM 749 O O . LEU A 1 98 ? -7.143 -4.617 5.355 1.00 96.50 98 LEU A O 1
ATOM 753 N N . LEU A 1 99 ? -8.941 -5.156 6.605 1.00 95.75 99 LEU A N 1
ATOM 754 C CA . LEU A 1 99 ? -9.496 -6.153 5.689 1.00 95.75 99 LEU A CA 1
ATOM 755 C C . LEU A 1 99 ? -9.762 -5.573 4.296 1.00 95.75 99 LEU A C 1
ATOM 757 O O . LEU A 1 99 ? -9.583 -6.268 3.304 1.00 95.75 99 LEU A O 1
ATOM 761 N N . LEU A 1 100 ? -10.171 -4.306 4.215 1.00 95.94 100 LEU A N 1
ATOM 762 C CA . LEU A 1 100 ? -10.411 -3.629 2.944 1.00 95.94 100 LEU A CA 1
ATOM 763 C C . LEU A 1 100 ? -9.130 -3.013 2.376 1.00 95.94 100 LEU A C 1
ATOM 765 O O . LEU A 1 100 ? -8.821 -3.181 1.198 1.00 95.94 100 LEU A O 1
ATOM 769 N N . ILE A 1 101 ? -8.375 -2.291 3.205 1.00 96.12 101 ILE A N 1
ATOM 770 C CA . ILE A 1 101 ? -7.233 -1.503 2.740 1.00 96.12 101 ILE A CA 1
ATOM 771 C C . ILE A 1 101 ? -6.063 -2.380 2.329 1.00 96.12 101 ILE A C 1
ATOM 773 O O . ILE A 1 101 ? -5.429 -2.065 1.329 1.00 96.12 101 ILE A O 1
ATOM 777 N N . VAL A 1 102 ? -5.746 -3.449 3.060 1.00 93.94 102 VAL A N 1
ATOM 778 C CA . VAL A 1 102 ? -4.560 -4.261 2.755 1.00 93.94 102 VAL A CA 1
ATOM 779 C C . VAL A 1 102 ? -4.691 -4.925 1.373 1.00 93.94 102 VAL A C 1
ATOM 781 O O . VAL A 1 102 ? -3.811 -4.698 0.544 1.00 93.94 102 VAL A O 1
ATOM 784 N N . PRO A 1 103 ? -5.789 -5.630 1.030 1.00 92.75 103 PRO A N 1
ATOM 785 C CA . PRO A 1 103 ? -5.976 -6.151 -0.325 1.00 92.75 103 PRO A CA 1
ATOM 786 C C . PRO A 1 103 ? -6.058 -5.050 -1.384 1.00 92.75 103 PRO A C 1
ATOM 788 O O . PRO A 1 103 ? -5.396 -5.145 -2.413 1.00 92.75 103 PRO A O 1
ATOM 791 N N . ALA A 1 104 ? -6.804 -3.967 -1.128 1.00 94.12 104 ALA A N 1
ATOM 792 C CA . ALA A 1 104 ? -6.895 -2.845 -2.067 1.00 94.12 104 ALA A CA 1
ATOM 793 C C . ALA A 1 104 ? -5.524 -2.203 -2.338 1.00 94.12 104 ALA A C 1
ATOM 795 O O . ALA A 1 104 ? -5.243 -1.752 -3.450 1.00 94.12 104 ALA A O 1
ATOM 796 N N . THR A 1 105 ? -4.651 -2.201 -1.330 1.00 92.62 105 THR A N 1
ATOM 797 C CA . THR A 1 105 ? -3.280 -1.720 -1.456 1.00 92.62 105 THR A CA 1
ATOM 798 C C . THR A 1 105 ? -2.507 -2.562 -2.454 1.00 92.62 105 THR A C 1
ATOM 800 O O . THR A 1 105 ? -1.935 -2.008 -3.382 1.00 92.62 105 THR A O 1
ATOM 803 N N . PHE A 1 106 ? -2.528 -3.885 -2.320 1.00 91.12 106 PHE A N 1
ATOM 804 C CA . PHE A 1 106 ? -1.808 -4.775 -3.229 1.00 91.12 106 PHE A CA 1
ATOM 805 C C . PHE A 1 106 ? -2.407 -4.828 -4.640 1.00 91.12 106 PHE A C 1
ATOM 807 O O . PHE A 1 106 ? -1.668 -4.903 -5.615 1.00 91.12 106 PHE A O 1
ATOM 814 N N . ILE A 1 107 ? -3.735 -4.761 -4.763 1.00 91.50 107 ILE A N 1
ATOM 815 C CA . ILE A 1 107 ? -4.431 -4.889 -6.052 1.00 91.50 107 ILE A CA 1
ATOM 816 C C . ILE A 1 107 ? -4.362 -3.595 -6.871 1.00 91.50 107 ILE A C 1
ATOM 818 O O . ILE A 1 107 ? -4.257 -3.651 -8.091 1.00 91.50 107 ILE A O 1
ATOM 822 N N . VAL A 1 108 ? -4.449 -2.428 -6.225 1.00 90.75 108 VAL A N 1
ATOM 823 C CA . VAL A 1 108 ? -4.612 -1.142 -6.927 1.00 90.75 108 VAL A CA 1
ATOM 824 C C . VAL A 1 108 ? -3.457 -0.192 -6.639 1.00 90.75 108 VAL A C 1
ATOM 826 O O . VAL A 1 108 ? -2.794 0.283 -7.558 1.00 90.75 108 VAL A O 1
ATOM 829 N N . ILE A 1 109 ? -3.191 0.093 -5.363 1.00 90.19 109 ILE A N 1
ATOM 830 C CA . ILE A 1 109 ? -2.236 1.145 -4.978 1.00 90.19 109 ILE A CA 1
ATOM 831 C C . ILE A 1 109 ? -0.799 0.745 -5.329 1.00 90.19 109 ILE A C 1
ATOM 833 O O . ILE A 1 109 ? -0.029 1.576 -5.812 1.00 90.19 109 ILE A O 1
ATOM 837 N N . GLY A 1 110 ? -0.446 -0.518 -5.109 1.00 87.25 110 GLY A N 1
ATOM 838 C CA . GLY A 1 110 ? 0.852 -1.103 -5.407 1.00 87.25 110 GLY A CA 1
ATOM 839 C C . GLY A 1 110 ? 1.219 -0.947 -6.884 1.00 87.25 110 GLY A C 1
ATOM 840 O O . GLY A 1 110 ? 2.196 -0.254 -7.166 1.00 87.25 110 GLY A O 1
ATOM 841 N N . PRO A 1 111 ? 0.437 -1.511 -7.827 1.00 87.62 111 PRO A N 1
ATOM 842 C CA . PRO A 1 111 ? 0.685 -1.378 -9.264 1.00 87.62 111 PRO A CA 1
ATOM 843 C C . PRO A 1 111 ? 0.812 0.074 -9.721 1.00 87.62 111 PRO A C 1
ATOM 845 O O . PRO A 1 111 ? 1.795 0.428 -10.366 1.00 87.62 111 PRO A O 1
ATOM 848 N N . ILE A 1 112 ? -0.128 0.936 -9.315 1.00 88.44 112 ILE A N 1
ATOM 849 C CA . ILE A 1 112 ? -0.120 2.357 -9.691 1.00 88.44 112 ILE A CA 1
ATOM 850 C C . ILE A 1 112 ? 1.164 3.039 -9.217 1.00 88.44 112 ILE A C 1
ATOM 852 O O . ILE A 1 112 ? 1.784 3.792 -9.967 1.00 88.44 112 ILE A O 1
ATOM 856 N N . SER A 1 113 ? 1.578 2.768 -7.979 1.00 84.62 113 SER A N 1
ATOM 857 C CA . SER A 1 113 ? 2.803 3.341 -7.422 1.00 84.62 113 SER A CA 1
ATOM 858 C C . SER A 1 113 ? 4.033 2.878 -8.199 1.00 84.62 113 SER A C 1
ATOM 860 O O . SER A 1 113 ? 4.887 3.698 -8.526 1.00 84.62 113 SER A O 1
ATOM 862 N N . THR A 1 114 ? 4.111 1.587 -8.533 1.00 84.00 114 THR A N 1
ATOM 863 C CA . THR A 1 114 ? 5.238 1.039 -9.292 1.00 84.00 114 THR A CA 1
ATOM 864 C C . THR A 1 114 ? 5.305 1.619 -10.697 1.00 84.00 114 THR A C 1
ATOM 866 O O . THR A 1 114 ? 6.367 2.068 -11.120 1.00 84.00 114 THR A O 1
ATOM 869 N N . TRP A 1 115 ? 4.183 1.679 -11.409 1.00 86.75 115 TRP A N 1
ATOM 870 C CA . TRP A 1 115 ? 4.134 2.261 -12.748 1.00 86.75 115 TRP A CA 1
ATOM 871 C C . TRP A 1 115 ? 4.509 3.741 -12.745 1.00 86.75 115 TRP A C 1
ATOM 873 O O . TRP A 1 115 ? 5.263 4.184 -13.609 1.00 86.75 115 TRP A O 1
ATOM 883 N N . LEU A 1 116 ? 4.069 4.499 -11.737 1.00 86.69 116 LEU A N 1
ATOM 884 C CA . LEU A 1 116 ? 4.479 5.890 -11.574 1.00 86.69 116 LEU A CA 1
ATOM 885 C C . LEU A 1 116 ? 5.996 6.009 -11.357 1.00 86.69 116 LEU A C 1
ATOM 887 O O . LEU A 1 116 ? 6.639 6.859 -11.971 1.00 86.69 116 LEU A O 1
ATOM 891 N N . SER A 1 117 ? 6.584 5.143 -10.526 1.00 82.75 117 SER A N 1
ATOM 892 C CA . SER A 1 117 ? 8.037 5.101 -10.325 1.00 82.75 117 SER A CA 1
ATOM 893 C C . SER A 1 117 ? 8.797 4.731 -11.601 1.00 82.75 117 SER A C 1
ATOM 895 O O . SER A 1 117 ? 9.820 5.351 -11.888 1.00 82.75 117 SER A O 1
ATOM 897 N N . LEU A 1 118 ? 8.292 3.779 -12.390 1.00 85.44 118 LEU A N 1
ATOM 898 C CA . LEU A 1 118 ? 8.886 3.396 -13.674 1.00 85.44 118 LEU A CA 1
ATOM 899 C C . LEU A 1 118 ? 8.874 4.558 -14.670 1.00 85.44 118 LEU A C 1
ATOM 901 O O . LEU A 1 118 ? 9.889 4.815 -15.311 1.00 85.44 118 LEU A O 1
ATOM 905 N N . LEU A 1 119 ? 7.775 5.314 -14.750 1.00 88.38 119 LEU A N 1
ATOM 906 C CA . LEU A 1 119 ? 7.683 6.494 -15.615 1.00 88.38 119 LEU A CA 1
ATOM 907 C C . LEU A 1 119 ? 8.709 7.568 -15.237 1.00 88.38 119 LEU A C 1
ATOM 909 O O . LEU A 1 119 ? 9.382 8.119 -16.109 1.00 88.38 119 LEU A O 1
ATOM 913 N N . VAL A 1 120 ? 8.871 7.837 -13.939 1.00 88.44 120 VAL A N 1
ATOM 914 C CA . VAL A 1 120 ? 9.892 8.777 -13.448 1.00 88.44 120 VAL A CA 1
ATOM 915 C C . VAL A 1 120 ? 11.304 8.263 -13.757 1.00 88.44 120 VAL A C 1
ATOM 917 O O . VAL A 1 120 ? 12.159 9.032 -14.207 1.00 88.44 120 VAL A O 1
ATOM 920 N N . GLY A 1 121 ? 11.548 6.964 -13.565 1.00 87.44 121 GLY A N 1
ATOM 921 C CA . GLY A 1 121 ? 12.819 6.321 -13.898 1.00 87.44 121 GLY A CA 1
ATOM 922 C C . GLY A 1 121 ? 13.158 6.450 -15.383 1.00 87.44 121 GLY A C 1
ATOM 923 O O . GLY A 1 121 ? 14.250 6.900 -15.729 1.00 87.44 121 GLY A O 1
ATOM 924 N N . GLN A 1 122 ? 12.196 6.160 -16.260 1.00 88.75 122 GLN A N 1
ATOM 925 C CA . GLN A 1 122 ? 12.366 6.260 -17.707 1.00 88.75 122 GLN A CA 1
ATOM 926 C C . GLN A 1 122 ? 12.633 7.700 -18.158 1.00 88.75 122 GLN A C 1
ATOM 928 O O . GLN A 1 122 ? 13.522 7.933 -18.976 1.00 88.75 122 GLN A O 1
ATOM 933 N N . GLY A 1 123 ? 11.918 8.679 -17.593 1.00 91.50 123 GLY A N 1
ATOM 934 C CA . GLY A 1 123 ? 12.179 10.094 -17.865 1.00 91.50 123 GLY A CA 1
ATOM 935 C C . GLY A 1 123 ? 13.587 10.522 -17.440 1.00 91.50 123 GLY A C 1
ATOM 936 O O . GLY A 1 123 ? 14.249 11.286 -18.141 1.00 91.50 1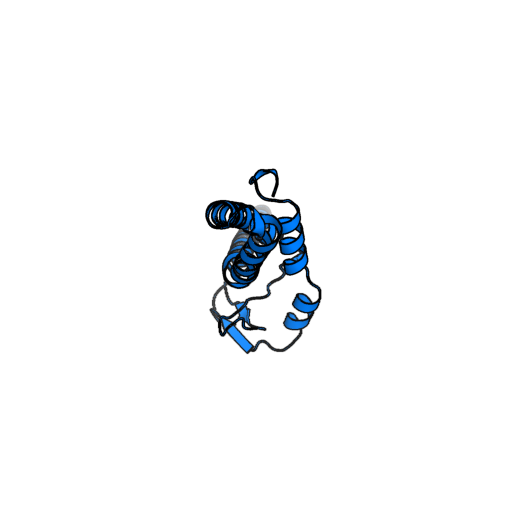23 GLY A O 1
ATOM 937 N N . THR A 1 124 ? 14.086 9.977 -16.329 1.00 91.88 124 THR A N 1
ATOM 938 C CA . THR A 1 124 ? 15.446 10.255 -15.846 1.00 91.88 124 THR A CA 1
ATOM 939 C C . THR A 1 124 ? 16.510 9.659 -16.773 1.00 91.88 124 THR A C 1
ATOM 941 O O . THR A 1 124 ? 17.480 10.339 -17.109 1.00 91.88 124 THR A O 1
ATOM 944 N N . ILE A 1 125 ? 16.320 8.418 -17.233 1.00 92.62 125 ILE A N 1
ATOM 945 C CA . ILE A 1 125 ? 17.218 7.771 -18.205 1.00 92.62 125 ILE A CA 1
ATOM 946 C C . ILE A 1 125 ? 17.247 8.567 -19.512 1.00 92.62 125 ILE A C 1
ATOM 948 O O . ILE A 1 125 ? 18.325 8.887 -20.008 1.00 92.62 125 ILE A O 1
ATOM 952 N N . TRP A 1 126 ? 16.079 8.972 -20.012 1.00 92.44 126 TRP A N 1
ATOM 953 C CA . TRP A 1 126 ? 15.964 9.776 -21.227 1.00 92.44 126 TRP A CA 1
ATOM 954 C C . TRP A 1 126 ? 16.762 11.090 -21.142 1.00 92.44 126 TRP A C 1
ATOM 956 O O . TRP A 1 126 ? 17.497 11.440 -22.067 1.00 92.44 126 TRP A O 1
ATOM 966 N N . LEU A 1 127 ? 16.700 11.790 -20.002 1.00 93.31 127 LEU A N 1
ATOM 967 C CA . LEU A 1 127 ? 17.501 12.998 -19.765 1.00 93.31 127 LEU A CA 1
ATOM 968 C C . LEU A 1 127 ? 19.010 12.712 -19.766 1.00 93.31 127 LEU A C 1
ATOM 970 O O . LEU A 1 127 ? 19.798 13.515 -20.280 1.00 93.31 127 LEU A O 1
ATOM 974 N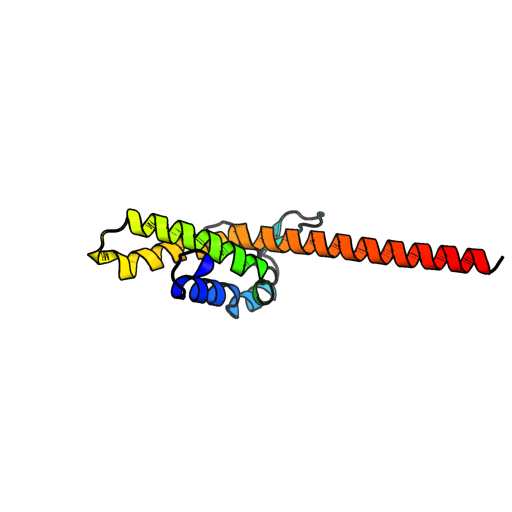 N . PHE A 1 128 ? 19.436 11.581 -19.198 1.00 91.56 128 PHE A N 1
ATOM 975 C CA . PHE A 1 128 ? 20.846 11.195 -19.198 1.00 91.56 128 PHE A CA 1
ATOM 976 C C . PHE A 1 128 ? 21.358 10.860 -20.599 1.00 91.56 128 PHE A C 1
ATOM 978 O O . PHE A 1 128 ? 22.443 11.321 -20.964 1.00 91.56 128 PHE A O 1
ATOM 985 N N . GLU A 1 129 ? 20.584 10.127 -21.395 1.00 93.00 129 GLU A N 1
ATOM 986 C CA . GLU A 1 129 ? 20.928 9.807 -22.783 1.00 93.00 129 GLU A CA 1
ATOM 987 C C . GLU A 1 129 ? 21.031 11.070 -23.640 1.00 93.00 129 GLU A C 1
ATOM 989 O O . GLU A 1 129 ? 22.022 11.249 -24.354 1.00 93.00 129 GLU A O 1
ATOM 994 N N . LEU A 1 130 ? 20.087 12.007 -23.488 1.00 92.25 130 LEU A N 1
ATOM 995 C CA . LEU A 1 130 ? 20.131 13.303 -24.166 1.00 92.25 130 LEU A CA 1
ATOM 996 C C . LEU A 1 130 ? 21.411 14.080 -23.817 1.00 92.25 130 LEU A C 1
ATOM 998 O O . LEU A 1 130 ? 22.091 14.608 -24.699 1.00 92.25 130 LEU A O 1
ATOM 1002 N N . LYS A 1 131 ? 21.797 14.108 -22.534 1.00 90.25 131 LYS A N 1
ATOM 1003 C CA . LYS A 1 131 ? 23.034 14.759 -22.075 1.00 90.25 131 LYS A CA 1
ATOM 1004 C C . LYS A 1 131 ? 24.292 14.097 -22.642 1.00 90.25 131 LYS A C 1
ATOM 1006 O O . LYS A 1 131 ? 25.245 14.800 -22.988 1.00 90.25 131 LYS A O 1
ATOM 1011 N N . ILE A 1 132 ? 24.333 12.766 -22.708 1.00 89.44 132 ILE A N 1
ATOM 1012 C CA . ILE A 1 132 ? 25.466 12.027 -23.284 1.00 89.44 132 ILE A CA 1
ATOM 1013 C C . ILE A 1 132 ? 25.573 12.323 -24.783 1.00 89.44 132 ILE A C 1
ATOM 1015 O O . ILE A 1 132 ? 26.658 12.678 -25.249 1.00 89.44 132 ILE A O 1
ATOM 1019 N N . ALA A 1 133 ? 24.459 12.270 -25.515 1.00 87.12 133 ALA A N 1
ATOM 1020 C CA . ALA A 1 133 ? 24.408 12.561 -26.944 1.00 87.12 133 ALA A CA 1
ATOM 1021 C C . ALA A 1 133 ? 24.885 13.991 -27.262 1.00 87.12 133 ALA A C 1
ATOM 1023 O O . ALA A 1 133 ? 25.758 14.178 -28.114 1.00 87.12 133 ALA A O 1
ATOM 1024 N N . LEU A 1 134 ? 24.401 14.993 -26.518 1.00 87.81 134 LEU A N 1
ATOM 1025 C CA . LEU A 1 134 ? 24.830 16.390 -26.665 1.00 87.81 134 LEU A CA 1
ATOM 1026 C C . LEU A 1 134 ? 26.325 16.572 -26.369 1.00 87.81 134 LEU A C 1
ATOM 1028 O O . LEU A 1 134 ? 27.022 17.276 -27.099 1.00 87.81 134 LEU A O 1
ATOM 1032 N N . ARG A 1 135 ? 26.855 15.905 -25.334 1.00 84.56 135 ARG A N 1
ATOM 1033 C CA . ARG A 1 135 ? 28.288 15.953 -24.999 1.00 84.56 135 ARG A CA 1
ATOM 1034 C C . ARG A 1 135 ? 29.157 15.355 -26.111 1.00 84.56 135 ARG A C 1
ATOM 1036 O O . ARG A 1 135 ? 30.211 15.913 -26.407 1.00 84.56 135 ARG A O 1
ATOM 1043 N N . ILE A 1 136 ? 28.741 14.240 -26.715 1.00 82.25 136 ILE A N 1
ATOM 1044 C CA . ILE A 1 136 ? 29.465 13.615 -27.835 1.00 82.25 136 ILE A CA 1
ATOM 1045 C C . ILE A 1 136 ? 29.449 14.544 -29.056 1.00 82.25 136 ILE A C 1
ATOM 1047 O O . ILE A 1 136 ? 30.490 14.745 -29.682 1.00 82.25 136 ILE A O 1
ATOM 1051 N N . HIS A 1 137 ? 28.302 15.161 -29.354 1.00 77.44 137 HIS A N 1
ATOM 1052 C CA . HIS A 1 137 ? 28.163 16.098 -30.468 1.00 77.44 137 HIS A CA 1
ATOM 1053 C C . HIS A 1 137 ? 29.044 17.350 -30.296 1.00 77.44 137 HIS A C 1
ATOM 1055 O O . HIS A 1 137 ? 29.795 17.705 -31.203 1.00 77.44 137 HIS A O 1
ATOM 1061 N N . LEU A 1 138 ? 29.048 17.961 -29.105 1.00 78.56 138 LEU A N 1
ATOM 1062 C CA . LEU A 1 138 ? 29.883 19.129 -28.793 1.00 78.56 138 LEU A CA 1
ATOM 1063 C C . LEU A 1 138 ? 31.384 18.815 -28.843 1.00 78.56 138 LEU A C 1
ATOM 1065 O O . LEU A 1 138 ? 32.161 19.610 -29.363 1.00 78.56 138 LEU A O 1
ATOM 1069 N N . LYS A 1 139 ? 31.806 17.641 -28.354 1.00 73.12 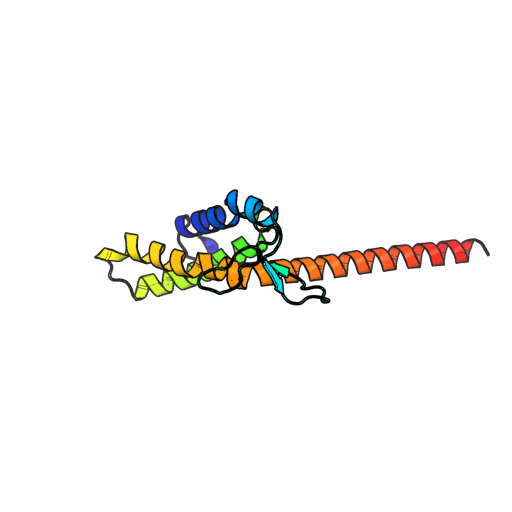139 LYS A N 1
ATOM 1070 C CA . LYS A 1 139 ? 33.218 17.233 -28.406 1.00 73.12 139 LYS A CA 1
ATOM 1071 C C . LYS A 1 139 ? 33.684 16.974 -29.842 1.00 73.12 139 LYS A C 1
ATOM 1073 O O . LYS A 1 139 ? 34.826 17.269 -30.168 1.00 73.12 139 LYS A O 1
ATOM 1078 N N . ARG A 1 140 ? 32.794 16.469 -30.705 1.00 65.94 140 ARG A N 1
ATOM 1079 C CA . ARG A 1 140 ? 33.060 16.270 -32.136 1.00 65.94 140 ARG A CA 1
ATOM 1080 C C . ARG A 1 140 ? 33.158 17.600 -32.893 1.00 65.94 140 ARG A C 1
ATOM 1082 O O . ARG A 1 140 ? 33.999 17.704 -33.768 1.00 65.94 140 ARG A O 1
ATOM 1089 N N . SER A 1 141 ? 32.381 18.618 -32.515 1.00 67.62 141 SER A N 1
ATOM 1090 C CA . SER A 1 141 ? 32.445 19.974 -33.095 1.00 67.62 141 SER A CA 1
ATOM 1091 C C . SER A 1 141 ? 33.687 20.788 -32.697 1.00 67.62 141 SER A C 1
ATOM 1093 O O . SER A 1 141 ? 33.940 21.808 -33.319 1.00 67.62 141 SER A O 1
ATOM 1095 N N . GLN A 1 142 ? 34.421 20.391 -31.653 1.00 64.12 142 GLN A N 1
ATOM 1096 C CA . GLN A 1 142 ? 35.668 21.042 -31.207 1.00 64.12 142 GLN A CA 1
ATOM 1097 C C . GLN A 1 142 ? 36.929 20.351 -31.766 1.00 64.12 142 GLN A C 1
ATOM 1099 O O . GLN A 1 142 ? 38.043 20.797 -31.512 1.00 64.12 142 GLN A O 1
ATOM 1104 N N . LEU A 1 143 ? 36.755 19.223 -32.465 1.00 58.50 143 LEU A N 1
ATOM 1105 C CA . LEU A 1 143 ? 37.817 18.432 -33.099 1.00 58.50 143 LEU A CA 1
ATOM 1106 C C . LEU A 1 143 ? 37.904 18.672 -34.622 1.00 58.50 143 LEU A C 1
ATOM 1108 O O . LEU A 1 143 ? 38.686 17.994 -35.285 1.00 58.50 143 LEU A O 1
ATOM 1112 N N . PHE A 1 144 ? 37.123 19.621 -35.152 1.00 53.03 144 PHE A N 1
ATOM 1113 C CA . PHE A 1 144 ? 37.188 20.135 -36.523 1.00 53.03 144 PHE A CA 1
ATOM 1114 C C . PHE A 1 144 ? 37.314 21.655 -36.500 1.00 53.03 144 PHE A C 1
ATOM 1116 O O . PHE A 1 144 ? 36.695 22.266 -35.598 1.00 53.03 144 PHE A O 1
#

pLDDT: mean 88.17, std 7.97, range [53.03, 96.81]

Radius of gyration: 20.95 Å; chains: 1; bounding box: 59×40×58 Å

Sequence (144 aa):
MKKFGGTPFIGMTIAAALVYPTLGTFTQGEPLYSLFTGTIFESPVFITFAGIPVILLTYSTSVIPIFISAFFAAKVEKFFANVIPSVARAFLMPTFTLLLIVPATFIVIGPISTWLSLLVGQGTIWLFELKIALRIHLKRSQLF

Organism: NCBI:txid86668